Protein AF-A0A2U1VV84-F1 (afdb_monomer)

Structure (mmCIF, N/CA/C/O backbone):
data_AF-A0A2U1VV84-F1
#
_entry.id   AF-A0A2U1VV84-F1
#
loop_
_atom_site.group_PDB
_atom_site.id
_atom_site.type_symbol
_atom_site.label_atom_id
_atom_site.label_alt_id
_atom_site.label_comp_id
_atom_site.label_asym_id
_atom_si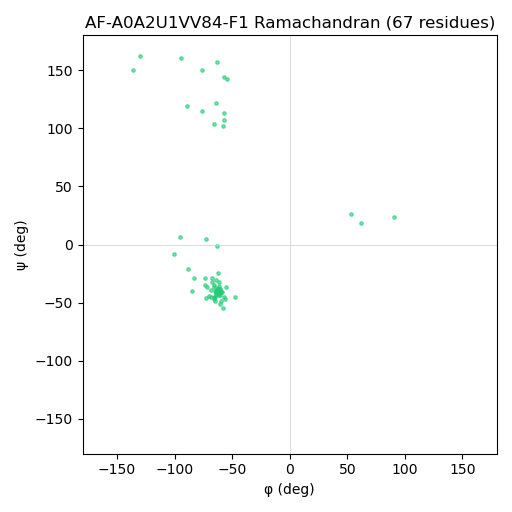te.label_entity_id
_atom_site.label_seq_id
_atom_site.pdbx_PDB_ins_code
_atom_site.Cartn_x
_atom_site.Cartn_y
_atom_site.Cartn_z
_atom_site.occupancy
_atom_site.B_iso_or_equiv
_atom_site.auth_seq_id
_atom_site.auth_comp_id
_atom_site.auth_asym_id
_atom_site.auth_atom_id
_atom_site.pdbx_PDB_model_num
ATOM 1 N N . MET A 1 1 ? -6.252 5.273 -28.664 1.00 36.84 1 MET A N 1
ATOM 2 C CA . MET A 1 1 ? -5.045 4.590 -28.149 1.00 36.84 1 MET A CA 1
ATOM 3 C C . MET A 1 1 ? -4.534 5.377 -26.950 1.00 36.84 1 MET A C 1
ATOM 5 O O .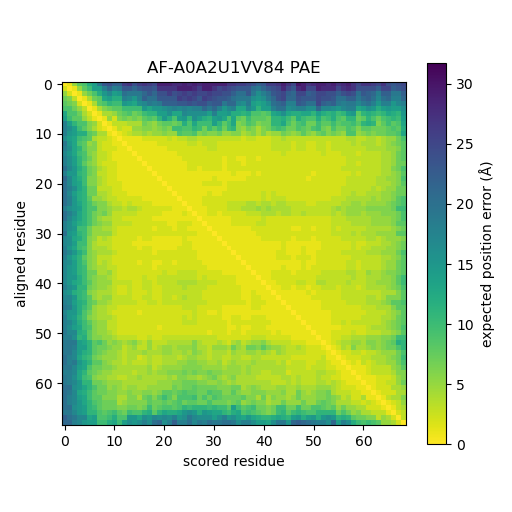 MET A 1 1 ? -3.878 6.395 -27.133 1.00 36.84 1 MET A O 1
ATOM 9 N N . SER A 1 2 ? -4.925 4.999 -25.734 1.00 40.72 2 SER A N 1
ATOM 10 C CA . SER A 1 2 ? -4.539 5.744 -24.531 1.00 40.72 2 SER A CA 1
ATOM 11 C C . SER A 1 2 ? -3.083 5.437 -24.192 1.00 40.72 2 SER A C 1
ATOM 13 O O . SER A 1 2 ? -2.748 4.297 -23.884 1.00 40.72 2 SER A O 1
ATOM 15 N N . LYS A 1 3 ? -2.212 6.450 -24.277 1.00 45.94 3 LYS A N 1
ATOM 16 C CA . LYS A 1 3 ? -0.848 6.399 -23.739 1.00 45.94 3 LYS A CA 1
ATOM 17 C C . LYS A 1 3 ? -0.954 6.074 -22.251 1.00 45.94 3 LYS A C 1
ATOM 19 O O . LYS A 1 3 ? -1.378 6.936 -21.481 1.00 45.94 3 LYS A O 1
ATOM 24 N N . ALA A 1 4 ? -0.603 4.851 -21.858 1.00 50.03 4 ALA A N 1
ATOM 25 C CA . ALA A 1 4 ? -0.446 4.495 -20.457 1.00 50.03 4 ALA A CA 1
ATOM 26 C C . ALA A 1 4 ? 0.613 5.435 -19.866 1.00 50.03 4 ALA A C 1
ATOM 28 O O . ALA A 1 4 ? 1.802 5.305 -20.151 1.00 50.03 4 ALA A O 1
ATOM 29 N N . HIS A 1 5 ? 0.171 6.452 -19.126 1.00 52.91 5 HIS A N 1
ATOM 30 C CA . HIS A 1 5 ? 1.069 7.289 -18.347 1.00 52.91 5 HIS A CA 1
ATOM 31 C C . HIS A 1 5 ? 1.662 6.386 -17.275 1.00 52.91 5 HIS A C 1
ATOM 33 O O . HIS A 1 5 ? 0.982 6.015 -16.320 1.00 52.91 5 HIS A O 1
ATOM 39 N N . ALA A 1 6 ? 2.914 5.978 -17.470 1.00 60.59 6 ALA A N 1
ATOM 40 C CA . ALA A 1 6 ? 3.662 5.289 -16.440 1.00 60.59 6 ALA A CA 1
ATOM 41 C C . ALA A 1 6 ? 3.696 6.201 -15.208 1.00 60.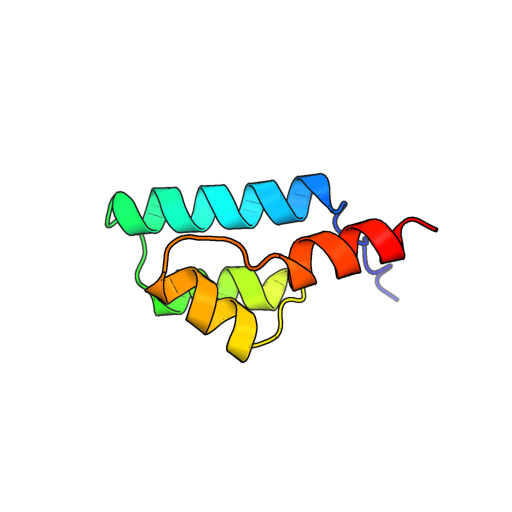59 6 ALA A C 1
ATOM 43 O O . ALA A 1 6 ? 4.263 7.293 -15.249 1.00 60.59 6 ALA A O 1
ATOM 44 N N . ILE A 1 7 ? 3.036 5.777 -14.130 1.00 64.50 7 ILE A N 1
ATOM 45 C CA . ILE A 1 7 ? 3.064 6.497 -12.860 1.00 64.50 7 ILE A CA 1
ATOM 46 C C . ILE A 1 7 ? 4.518 6.467 -12.367 1.00 64.50 7 ILE A C 1
ATOM 48 O O . ILE A 1 7 ? 5.063 5.366 -12.205 1.00 64.50 7 ILE A O 1
ATOM 52 N N . PRO A 1 8 ? 5.159 7.628 -12.132 1.00 74.00 8 PRO A N 1
ATOM 53 C CA . PRO A 1 8 ? 6.520 7.674 -11.613 1.00 74.00 8 PRO A CA 1
ATOM 54 C C . PRO A 1 8 ? 6.643 6.866 -10.317 1.00 74.00 8 PRO A C 1
ATOM 56 O O . PRO A 1 8 ? 5.742 6.882 -9.481 1.00 74.00 8 PRO A O 1
ATOM 59 N N . TRP A 1 9 ? 7.767 6.175 -10.113 1.00 71.75 9 TRP A N 1
ATOM 60 C CA . TRP A 1 9 ? 7.981 5.331 -8.926 1.00 71.75 9 TRP A CA 1
ATOM 61 C C . TRP A 1 9 ? 7.790 6.095 -7.599 1.00 71.75 9 TRP A C 1
ATOM 63 O O . TRP A 1 9 ? 7.223 5.557 -6.651 1.00 71.75 9 TRP A O 1
ATOM 73 N N . THR A 1 10 ? 8.193 7.371 -7.545 1.00 73.12 10 THR A N 1
ATOM 74 C CA . THR A 1 10 ? 7.958 8.268 -6.401 1.00 73.12 10 THR A CA 1
ATOM 75 C C . THR A 1 10 ? 6.469 8.451 -6.131 1.00 73.12 10 THR A C 1
ATOM 77 O O . THR A 1 10 ? 6.035 8.359 -4.985 1.00 73.12 10 THR A O 1
ATOM 80 N N . SER A 1 11 ? 5.677 8.638 -7.188 1.00 82.94 11 SER A N 1
ATOM 81 C CA . SER A 1 11 ? 4.221 8.731 -7.106 1.00 82.94 11 SER A CA 1
ATOM 82 C C . SER A 1 11 ? 3.597 7.413 -6.647 1.00 82.94 11 SER A C 1
ATOM 84 O O . SER A 1 11 ? 2.652 7.440 -5.868 1.00 82.94 11 SER A O 1
ATOM 86 N N . LYS A 1 12 ? 4.150 6.257 -7.036 1.00 87.25 12 LYS A N 1
ATOM 87 C CA . LYS A 1 12 ? 3.675 4.954 -6.545 1.00 87.25 12 LYS A CA 1
ATOM 88 C C . LYS A 1 12 ? 3.905 4.771 -5.042 1.00 87.25 12 LYS A C 1
ATOM 90 O O . LYS A 1 12 ? 2.986 4.364 -4.339 1.00 87.25 12 LYS A O 1
ATOM 95 N N . ILE A 1 13 ? 5.088 5.124 -4.528 1.00 88.50 13 ILE A N 1
ATOM 96 C CA . ILE A 1 13 ? 5.368 5.085 -3.078 1.00 88.50 13 ILE A CA 1
ATOM 97 C C . ILE A 1 13 ? 4.427 6.021 -2.319 1.00 88.50 13 ILE A C 1
ATOM 99 O O . ILE A 1 13 ? 3.932 5.665 -1.253 1.00 88.50 13 ILE A O 1
ATOM 103 N N . GLN A 1 14 ? 4.164 7.208 -2.867 1.00 90.25 14 GLN A N 1
ATOM 104 C CA . GLN A 1 14 ? 3.250 8.163 -2.251 1.00 90.25 14 GLN A CA 1
ATOM 105 C C . GLN A 1 14 ? 1.812 7.630 -2.194 1.00 90.25 14 GLN A C 1
ATOM 107 O O . GLN A 1 14 ? 1.165 7.782 -1.164 1.00 90.25 14 GLN A O 1
ATOM 112 N N . VAL A 1 15 ? 1.344 6.941 -3.242 1.00 91.31 15 VAL A N 1
ATOM 113 C CA . VAL A 1 15 ? 0.037 6.260 -3.234 1.00 91.31 15 VAL A CA 1
ATOM 114 C C . VAL A 1 15 ? -0.019 5.156 -2.177 1.00 91.31 15 VAL A C 1
ATOM 116 O O . VAL A 1 15 ? -1.038 5.034 -1.501 1.00 91.31 15 VAL A O 1
ATOM 119 N N . ILE A 1 16 ? 1.057 4.376 -1.997 1.00 92.81 16 ILE A N 1
ATOM 120 C CA . ILE A 1 16 ? 1.104 3.354 -0.939 1.00 92.81 16 ILE A CA 1
ATOM 121 C C . ILE A 1 16 ? 0.953 4.005 0.439 1.00 92.81 16 ILE A C 1
ATOM 123 O O . ILE A 1 16 ? 0.100 3.588 1.217 1.00 92.81 16 ILE A O 1
ATOM 127 N N . LYS A 1 17 ? 1.755 5.037 0.725 1.00 93.00 17 LYS A N 1
ATOM 128 C CA . LYS A 1 17 ? 1.724 5.741 2.014 1.00 93.00 17 LYS A CA 1
ATOM 129 C C . LYS A 1 17 ? 0.352 6.347 2.299 1.00 93.00 17 LYS A C 1
ATOM 131 O O . LYS A 1 17 ? -0.211 6.079 3.346 1.00 93.00 17 LYS A O 1
ATOM 136 N N . ASP A 1 18 ? -0.222 7.063 1.335 1.00 94.75 18 ASP A N 1
ATOM 137 C CA . ASP A 1 18 ? -1.559 7.650 1.475 1.00 94.75 18 ASP A CA 1
ATOM 138 C C . ASP A 1 18 ? -2.648 6.585 1.710 1.00 94.75 18 ASP A C 1
ATOM 140 O O . ASP A 1 18 ? -3.550 6.780 2.524 1.00 94.75 18 ASP A O 1
ATOM 144 N N . ALA A 1 19 ? -2.569 5.434 1.034 1.00 95.19 19 ALA A N 1
ATOM 145 C CA . ALA A 1 19 ? -3.508 4.340 1.266 1.00 95.19 19 ALA A CA 1
ATOM 146 C C . ALA A 1 19 ? -3.378 3.755 2.683 1.00 95.19 19 ALA A C 1
ATOM 148 O O . ALA A 1 19 ? -4.398 3.469 3.311 1.00 95.19 19 ALA A O 1
ATOM 149 N N . LEU A 1 20 ? -2.154 3.604 3.192 1.00 95.38 20 LEU A N 1
ATOM 150 C CA . LEU A 1 20 ? -1.905 3.127 4.553 1.00 95.38 20 LEU A CA 1
ATOM 151 C C . LEU A 1 20 ? -2.356 4.149 5.604 1.00 95.38 20 LEU A C 1
ATOM 153 O O . LEU A 1 20 ? -3.105 3.777 6.500 1.00 95.38 20 LEU A O 1
ATOM 157 N N . ASP A 1 21 ? -2.039 5.433 5.433 1.00 95.81 21 ASP A N 1
ATOM 158 C CA . ASP A 1 21 ? -2.475 6.506 6.338 1.00 95.81 21 ASP A CA 1
ATOM 159 C C . ASP A 1 21 ? -4.013 6.581 6.422 1.00 95.81 21 ASP A C 1
ATOM 161 O O . ASP A 1 21 ? -4.602 6.741 7.494 1.00 95.81 21 ASP A O 1
ATOM 165 N N . GLN A 1 22 ? -4.708 6.430 5.286 1.00 96.25 22 GLN A N 1
ATOM 166 C CA . GLN A 1 22 ? -6.174 6.382 5.261 1.00 96.25 22 GLN A CA 1
ATOM 167 C C . GLN A 1 22 ? -6.735 5.121 5.930 1.00 96.25 22 GLN A C 1
ATOM 169 O O . GLN A 1 22 ? -7.832 5.172 6.493 1.00 96.25 22 GLN A O 1
ATOM 174 N N . PHE A 1 23 ? -6.022 3.998 5.856 1.00 95.44 23 PHE A N 1
ATOM 175 C CA . PHE A 1 23 ? -6.415 2.755 6.511 1.00 95.44 23 PHE A CA 1
ATOM 176 C C . PHE A 1 23 ? -6.216 2.829 8.027 1.00 95.44 23 PHE A C 1
ATOM 178 O O . PHE A 1 23 ? -7.153 2.531 8.765 1.00 95.44 23 PHE A O 1
ATOM 185 N N . GLU A 1 24 ? -5.065 3.320 8.491 1.00 94.00 24 GLU A N 1
ATOM 186 C CA . GLU A 1 24 ? -4.791 3.581 9.911 1.00 94.00 24 GLU A CA 1
ATOM 187 C C . GLU A 1 24 ? -5.774 4.602 10.496 1.00 94.00 24 GLU A C 1
ATOM 189 O O . GLU A 1 24 ? -6.290 4.427 11.598 1.00 94.00 24 GLU A O 1
ATOM 194 N N . GLY A 1 25 ? -6.131 5.625 9.714 1.00 96.12 25 GLY A N 1
ATOM 195 C CA . GLY A 1 25 ? -7.179 6.585 10.060 1.00 96.12 25 GLY A CA 1
ATOM 196 C C . GLY A 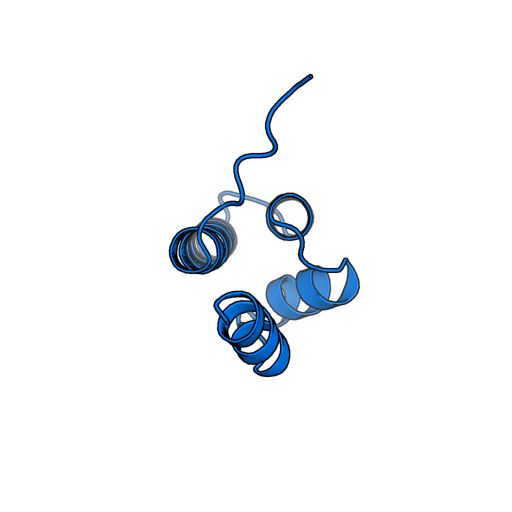1 25 ? -8.611 6.041 9.971 1.00 96.12 25 GLY A C 1
ATOM 197 O O . GLY A 1 25 ? -9.552 6.822 10.115 1.00 96.12 25 GLY A O 1
ATOM 198 N N . ASN A 1 26 ? -8.799 4.744 9.687 1.00 95.62 26 ASN A N 1
ATOM 199 C CA . ASN A 1 26 ? -10.090 4.062 9.526 1.00 95.62 26 ASN A CA 1
ATOM 200 C C . ASN A 1 26 ? -11.032 4.747 8.506 1.00 95.62 26 ASN A C 1
ATOM 202 O O . ASN A 1 26 ? -12.257 4.636 8.589 1.00 95.62 26 ASN A O 1
ATOM 206 N N . ARG A 1 27 ? -10.457 5.475 7.537 1.00 97.38 27 ARG A N 1
ATOM 207 C CA . ARG A 1 27 ? -11.177 6.172 6.456 1.00 97.38 27 ARG A CA 1
ATOM 208 C C . ARG A 1 27 ? -11.499 5.241 5.297 1.00 97.38 27 ARG A C 1
ATOM 210 O O . ARG A 1 27 ? -12.485 5.451 4.596 1.00 97.38 27 ARG A O 1
ATOM 217 N N . ILE A 1 28 ? -10.664 4.226 5.092 1.00 96.88 28 ILE A N 1
ATOM 218 C CA . ILE A 1 28 ? -10.864 3.179 4.092 1.00 96.88 28 ILE A CA 1
ATOM 219 C C . ILE A 1 28 ? -10.695 1.798 4.724 1.00 96.88 28 ILE A C 1
ATOM 221 O O . ILE A 1 28 ? -10.131 1.648 5.803 1.00 96.88 28 ILE A O 1
ATOM 225 N N . ARG A 1 29 ? -11.202 0.767 4.050 1.00 96.44 29 ARG A N 1
ATOM 226 C CA . ARG A 1 29 ? -11.078 -0.638 4.456 1.00 96.44 29 ARG A CA 1
ATOM 227 C C . ARG A 1 29 ? -9.881 -1.309 3.781 1.00 96.44 29 ARG A C 1
ATOM 229 O O . ARG A 1 29 ? -9.461 -0.894 2.704 1.00 96.44 29 ARG A O 1
ATOM 236 N N . ARG A 1 30 ? -9.420 -2.428 4.349 1.00 94.75 30 ARG A N 1
ATOM 237 C CA . ARG A 1 30 ? -8.316 -3.257 3.821 1.00 94.75 30 ARG A CA 1
ATOM 238 C C . ARG A 1 30 ? -8.446 -3.558 2.321 1.00 94.75 30 ARG A C 1
ATOM 240 O O . ARG A 1 30 ? -7.495 -3.392 1.568 1.00 94.75 30 ARG A O 1
ATOM 247 N N . TRP A 1 31 ? -9.637 -3.940 1.857 1.00 96.19 31 TRP A N 1
ATOM 248 C CA . TRP A 1 31 ? -9.866 -4.234 0.436 1.00 96.19 31 TRP A CA 1
ATOM 249 C C . TRP A 1 31 ? -9.674 -3.005 -0.474 1.00 96.19 31 TRP A C 1
ATOM 251 O O . TRP A 1 31 ? -9.248 -3.144 -1.618 1.00 96.19 31 TRP A O 1
ATOM 261 N N . GLN A 1 32 ? -9.940 -1.793 0.029 1.00 96.12 32 GLN A N 1
ATOM 262 C CA . GLN A 1 32 ? -9.723 -0.548 -0.714 1.00 96.12 32 GLN A CA 1
ATOM 263 C C . GLN A 1 32 ? -8.234 -0.213 -0.816 1.00 96.12 32 GLN A C 1
ATOM 265 O O . GLN A 1 32 ? -7.810 0.286 -1.857 1.00 96.12 32 GLN A O 1
ATOM 270 N N . VAL A 1 33 ? -7.443 -0.527 0.218 1.00 95.88 33 VAL A N 1
ATOM 271 C CA . VAL A 1 33 ? -5.973 -0.457 0.158 1.00 95.88 33 VAL A CA 1
ATOM 272 C C . VAL A 1 33 ? -5.479 -1.359 -0.968 1.00 9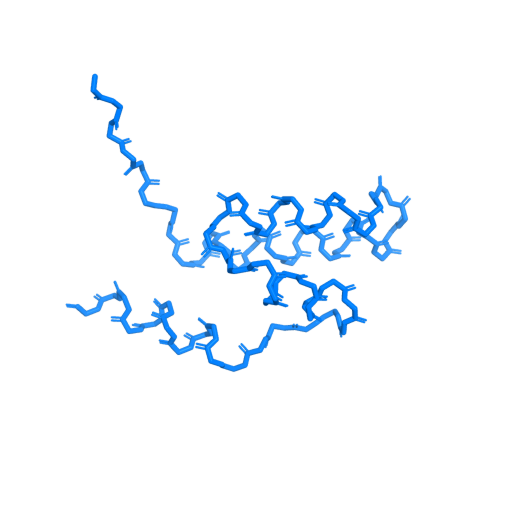5.88 33 VAL A C 1
ATOM 274 O O . VAL A 1 33 ? -4.848 -0.876 -1.902 1.00 95.88 33 VAL A O 1
ATOM 277 N N . ILE A 1 34 ? -5.862 -2.638 -0.950 1.00 95.88 34 ILE A N 1
ATOM 278 C CA . ILE A 1 34 ? -5.435 -3.627 -1.951 1.00 95.88 34 ILE A CA 1
ATOM 279 C C . ILE A 1 34 ? -5.792 -3.177 -3.370 1.00 95.88 34 ILE A C 1
ATOM 281 O O . ILE A 1 34 ? -4.929 -3.180 -4.244 1.00 95.88 34 ILE A O 1
ATOM 285 N N . ASN A 1 35 ? -7.021 -2.707 -3.599 1.00 95.62 35 ASN A N 1
ATOM 286 C CA . ASN A 1 35 ? -7.426 -2.209 -4.915 1.00 95.62 35 ASN A CA 1
ATOM 287 C C . ASN A 1 35 ? -6.571 -1.025 -5.389 1.00 95.62 35 ASN A C 1
ATOM 289 O O . ASN A 1 35 ? -6.192 -0.978 -6.560 1.00 95.62 35 ASN A O 1
ATOM 293 N N . ARG A 1 36 ? -6.236 -0.079 -4.501 1.00 94.44 36 ARG A N 1
ATOM 294 C CA . ARG A 1 36 ? -5.346 1.041 -4.850 1.00 94.44 36 ARG A CA 1
ATOM 295 C C . ARG A 1 36 ? -3.945 0.551 -5.204 1.00 94.44 36 ARG A C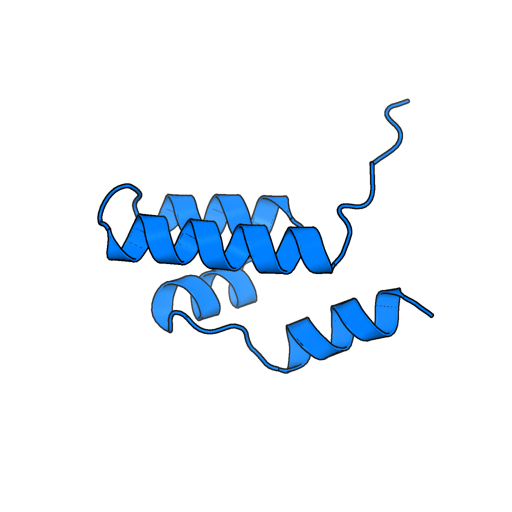 1
ATOM 297 O O . ARG A 1 36 ? -3.380 1.011 -6.192 1.00 94.44 36 ARG A O 1
ATOM 304 N N . LEU A 1 37 ? -3.410 -0.406 -4.454 1.00 93.88 37 LEU A N 1
ATOM 305 C CA . LEU A 1 37 ? -2.086 -0.978 -4.698 1.00 93.88 37 LEU A CA 1
ATOM 306 C C . LEU A 1 37 ? -2.019 -1.745 -6.027 1.00 93.88 37 LEU A C 1
ATOM 308 O O . LEU A 1 37 ? -1.114 -1.526 -6.831 1.00 93.88 37 LEU A O 1
ATOM 312 N N . VAL A 1 38 ? -3.022 -2.568 -6.321 1.00 94.00 38 VAL A N 1
ATOM 313 C CA . VAL A 1 38 ? -3.122 -3.264 -7.611 1.00 94.00 38 VAL A CA 1
ATOM 314 C C . VAL A 1 38 ? -3.257 -2.261 -8.764 1.00 94.00 38 VAL A C 1
ATOM 316 O O . VAL 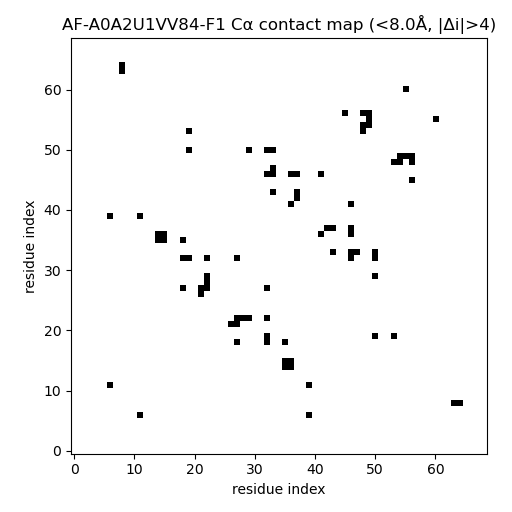A 1 38 ? -2.625 -2.431 -9.804 1.00 94.00 38 VAL A O 1
ATOM 319 N N . SER A 1 39 ? -3.990 -1.154 -8.573 1.00 91.31 39 SER A N 1
ATOM 320 C CA . SER A 1 39 ? -4.172 -0.130 -9.617 1.00 91.31 39 SER A CA 1
ATOM 321 C C . SER A 1 39 ? -2.875 0.567 -10.058 1.00 91.31 39 SER A C 1
ATOM 323 O O . SER A 1 39 ? -2.785 1.035 -11.192 1.00 91.31 39 SER A O 1
ATOM 325 N N . ILE A 1 40 ? -1.852 0.603 -9.196 1.00 89.38 40 ILE A N 1
ATOM 326 C CA . ILE A 1 40 ? -0.525 1.164 -9.511 1.00 89.38 40 ILE A CA 1
ATOM 327 C C . ILE A 1 40 ? 0.482 0.095 -9.982 1.00 89.38 40 ILE A C 1
ATOM 329 O O . ILE A 1 40 ? 1.663 0.395 -10.209 1.00 89.38 40 ILE A O 1
ATOM 333 N N . GLY A 1 41 ? 0.009 -1.140 -10.175 1.00 88.88 41 GLY A N 1
ATOM 334 C CA . GLY A 1 41 ? 0.759 -2.253 -10.748 1.00 88.88 41 GLY A CA 1
ATOM 335 C C . GLY A 1 41 ? 1.506 -3.120 -9.737 1.00 88.88 41 GLY A C 1
ATOM 336 O O . GLY A 1 41 ? 2.494 -3.736 -10.126 1.00 88.88 41 GLY A O 1
ATOM 337 N N . LEU A 1 42 ? 1.093 -3.153 -8.464 1.00 90.12 42 LEU A N 1
ATOM 338 C CA . LEU A 1 42 ? 1.554 -4.203 -7.549 1.00 90.12 42 LEU A CA 1
ATOM 339 C C . LEU A 1 42 ? 0.825 -5.512 -7.848 1.00 90.12 42 LEU A C 1
ATOM 341 O O . LEU A 1 42 ? -0.338 -5.508 -8.260 1.00 90.12 42 LEU A O 1
ATOM 345 N N . SER A 1 43 ? 1.500 -6.630 -7.584 1.00 92.06 43 SER A N 1
ATOM 346 C CA . SER A 1 43 ? 0.839 -7.930 -7.549 1.00 92.06 43 SER A CA 1
ATOM 347 C C . SER A 1 43 ? -0.198 -7.973 -6.419 1.00 92.06 43 SER A C 1
ATOM 349 O O . SER A 1 43 ? -0.120 -7.221 -5.441 1.00 92.06 43 SER A O 1
ATOM 351 N N . ALA A 1 44 ? -1.187 -8.860 -6.542 1.00 92.12 44 ALA A N 1
ATOM 352 C CA . ALA A 1 44 ? -2.168 -9.063 -5.481 1.00 92.12 44 ALA A CA 1
ATOM 353 C C . ALA A 1 44 ? -1.501 -9.552 -4.183 1.00 92.12 44 ALA A C 1
ATOM 355 O O . ALA A 1 44 ? -1.910 -9.142 -3.098 1.00 92.12 44 ALA A O 1
ATOM 356 N N . ASP A 1 45 ? -0.459 -10.377 -4.287 1.00 93.19 45 ASP A N 1
ATOM 357 C CA . ASP A 1 45 ? 0.281 -10.897 -3.135 1.00 93.19 45 ASP A CA 1
ATOM 358 C C . ASP A 1 45 ? 1.019 -9.774 -2.399 1.00 93.19 45 ASP A C 1
ATOM 360 O O . ASP A 1 45 ? 0.870 -9.616 -1.187 1.00 93.19 45 ASP A O 1
ATOM 364 N N . ASP A 1 46 ? 1.719 -8.913 -3.140 1.00 92.81 46 ASP A N 1
ATOM 365 C CA . ASP A 1 46 ? 2.389 -7.735 -2.587 1.00 92.81 46 ASP A CA 1
ATOM 366 C C . ASP A 1 46 ? 1.409 -6.761 -1.938 1.00 92.81 46 ASP A C 1
ATOM 368 O O . ASP A 1 46 ? 1.659 -6.239 -0.851 1.00 92.81 46 ASP A O 1
ATOM 372 N N . ALA A 1 47 ? 0.272 -6.525 -2.593 1.00 94.50 47 ALA A N 1
ATOM 373 C CA . ALA A 1 47 ? -0.771 -5.660 -2.070 1.00 94.50 47 ALA A CA 1
ATOM 374 C C . ALA A 1 47 ? -1.366 -6.204 -0.761 1.00 94.50 47 ALA A C 1
ATOM 376 O O . ALA A 1 47 ? -1.626 -5.422 0.154 1.00 94.50 47 ALA A O 1
ATOM 377 N N . ASN A 1 48 ? -1.555 -7.524 -0.652 1.00 94.56 48 ASN A N 1
ATOM 378 C CA . ASN A 1 48 ? -1.993 -8.163 0.588 1.00 94.56 48 ASN A CA 1
ATOM 379 C C . ASN A 1 48 ? -0.946 -8.005 1.695 1.00 94.56 48 ASN A C 1
ATOM 381 O O . ASN A 1 48 ? -1.295 -7.544 2.778 1.00 94.56 48 ASN A O 1
ATOM 385 N N . MET A 1 49 ? 0.327 -8.301 1.410 1.00 94.25 49 MET A N 1
ATOM 386 C CA . MET A 1 49 ? 1.407 -8.153 2.392 1.00 94.25 49 MET A CA 1
ATOM 387 C C . MET A 1 49 ? 1.504 -6.720 2.923 1.00 94.25 49 MET A C 1
ATOM 389 O O . MET A 1 49 ? 1.586 -6.514 4.131 1.00 94.25 49 MET A O 1
ATOM 393 N N . ILE A 1 50 ? 1.441 -5.719 2.041 1.00 93.81 50 ILE A N 1
ATOM 394 C CA . ILE A 1 50 ? 1.472 -4.309 2.450 1.00 93.81 50 ILE A CA 1
ATOM 395 C C . ILE A 1 50 ? 0.247 -3.956 3.297 1.00 93.81 50 ILE A C 1
ATOM 397 O O . ILE A 1 50 ? 0.386 -3.264 4.302 1.00 93.81 50 ILE A O 1
ATOM 401 N N . ALA A 1 51 ? -0.944 -4.418 2.910 1.00 93.44 51 ALA A N 1
ATOM 402 C CA . ALA A 1 51 ? -2.171 -4.126 3.646 1.00 93.44 51 ALA A CA 1
ATOM 403 C C . ALA A 1 51 ? -2.209 -4.784 5.039 1.00 93.44 51 ALA A C 1
ATOM 405 O O . ALA A 1 51 ? -2.839 -4.231 5.938 1.00 93.44 51 ALA A O 1
ATOM 406 N N . ASP A 1 52 ? -1.541 -5.927 5.223 1.00 92.50 52 ASP A N 1
ATOM 407 C CA . ASP A 1 52 ? -1.470 -6.638 6.507 1.00 92.50 52 ASP A CA 1
ATOM 408 C C . ASP A 1 52 ? -0.353 -6.117 7.417 1.00 92.50 52 ASP A C 1
ATOM 410 O O . ASP A 1 52 ? -0.543 -5.996 8.626 1.00 92.50 52 ASP A O 1
ATOM 414 N N . HIS A 1 53 ? 0.810 -5.798 6.846 1.00 89.69 53 HIS A N 1
ATOM 415 C CA . HIS A 1 53 ? 2.002 -5.421 7.609 1.00 89.69 53 HIS A CA 1
ATOM 416 C C . HIS A 1 53 ? 2.258 -3.911 7.669 1.00 89.69 53 HIS A C 1
ATOM 418 O O . HIS A 1 53 ? 3.184 -3.490 8.362 1.00 89.69 53 HIS A O 1
ATOM 424 N N . GLY A 1 54 ? 1.518 -3.098 6.910 1.00 88.19 54 GLY A N 1
ATOM 425 C CA . GLY A 1 54 ? 1.691 -1.641 6.865 1.00 88.19 54 GLY A CA 1
ATOM 426 C C . GLY A 1 54 ? 3.065 -1.187 6.356 1.00 88.19 54 GLY A C 1
ATOM 427 O O . GLY A 1 54 ? 3.487 -0.061 6.600 1.00 88.19 54 GLY A O 1
ATOM 428 N N . SER A 1 55 ? 3.805 -2.061 5.672 1.00 87.44 55 SER A N 1
ATOM 429 C CA . SER A 1 55 ? 5.185 -1.812 5.249 1.00 87.44 55 SER A CA 1
ATOM 430 C C . SER A 1 55 ? 5.407 -2.271 3.816 1.00 87.44 55 SER A C 1
ATOM 432 O O . SER A 1 55 ? 4.747 -3.188 3.340 1.00 87.44 55 SER A O 1
ATOM 434 N N . ILE A 1 56 ? 6.324 -1.601 3.111 1.00 87.12 56 ILE A N 1
ATOM 435 C CA . ILE A 1 56 ? 6.656 -1.899 1.713 1.00 87.12 56 ILE A CA 1
ATOM 436 C C . ILE A 1 56 ? 7.775 -2.950 1.683 1.00 87.12 56 ILE A C 1
ATOM 438 O O . ILE A 1 56 ? 8.874 -2.655 2.164 1.00 87.12 56 ILE A O 1
ATOM 442 N N . PRO A 1 57 ? 7.546 -4.138 1.096 1.00 86.44 57 PRO A N 1
ATOM 443 C CA . PRO A 1 57 ? 8.583 -5.148 0.941 1.00 86.44 57 PRO A CA 1
ATOM 444 C C . PRO A 1 57 ? 9.823 -4.653 0.164 1.00 86.44 57 PRO A C 1
ATOM 446 O O . PRO A 1 57 ? 9.684 -3.908 -0.815 1.00 86.44 57 PRO A O 1
ATOM 449 N N . PRO A 1 58 ? 11.046 -5.092 0.529 1.00 85.88 58 PRO A N 1
ATOM 450 C CA . PRO A 1 58 ? 12.282 -4.640 -0.117 1.00 85.88 58 PRO A CA 1
ATOM 451 C C . PRO A 1 58 ? 12.384 -4.970 -1.612 1.00 85.88 58 PRO A C 1
ATOM 453 O O . PRO A 1 58 ? 12.989 -4.206 -2.365 1.00 85.88 58 PRO A O 1
ATOM 456 N N . HIS A 1 59 ? 11.805 -6.088 -2.064 1.00 84.56 59 HIS A N 1
ATOM 457 C CA . HIS A 1 59 ? 11.854 -6.484 -3.476 1.00 84.56 59 HIS A CA 1
ATOM 458 C C . HIS A 1 59 ? 11.083 -5.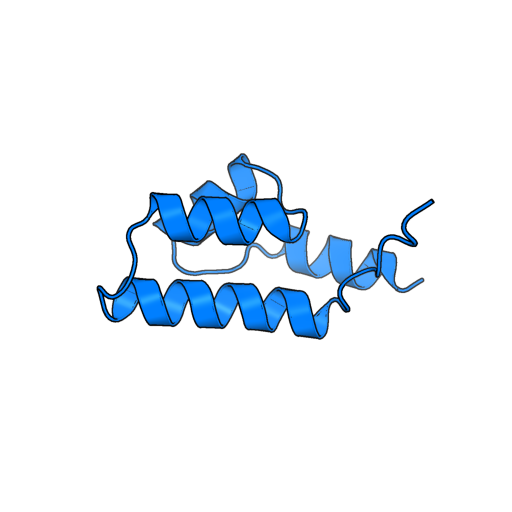511 -4.373 1.00 84.56 59 HIS A C 1
ATOM 460 O O . HIS A 1 59 ? 11.589 -5.149 -5.428 1.00 84.56 59 HIS A O 1
ATOM 466 N N . ILE A 1 60 ? 9.955 -4.964 -3.907 1.00 84.00 60 ILE A N 1
ATOM 467 C CA . ILE A 1 60 ? 9.175 -3.952 -4.644 1.00 84.00 60 ILE A CA 1
ATOM 468 C C . ILE A 1 60 ? 9.990 -2.672 -4.851 1.00 84.00 60 ILE A C 1
ATOM 470 O O . ILE A 1 60 ? 9.978 -2.071 -5.928 1.00 84.00 60 ILE A O 1
ATOM 474 N N . LEU A 1 61 ? 10.732 -2.254 -3.820 1.00 82.00 61 LEU A N 1
ATOM 475 C CA . LEU A 1 61 ? 11.622 -1.096 -3.913 1.00 82.00 61 LEU A CA 1
ATOM 476 C C . LEU A 1 61 ? 12.742 -1.336 -4.934 1.00 82.00 61 LEU A C 1
ATOM 478 O O . LEU A 1 61 ? 13.099 -0.419 -5.677 1.00 82.00 61 LEU A O 1
ATOM 482 N N . ASN A 1 62 ? 13.273 -2.559 -4.997 1.00 82.12 62 ASN A N 1
ATOM 483 C CA . ASN A 1 62 ? 14.305 -2.936 -5.960 1.00 82.12 62 ASN A CA 1
ATOM 484 C C . ASN A 1 62 ? 13.765 -2.997 -7.394 1.00 82.12 62 ASN A C 1
ATOM 486 O O . ASN A 1 62 ? 14.397 -2.428 -8.284 1.00 82.12 62 ASN A O 1
ATOM 490 N N . ASP A 1 63 ? 12.592 -3.591 -7.612 1.00 80.50 63 ASP A N 1
ATOM 491 C CA . ASP A 1 63 ? 11.974 -3.724 -8.935 1.00 80.50 63 ASP A CA 1
ATOM 492 C C . ASP A 1 63 ? 11.667 -2.358 -9.554 1.00 80.50 63 ASP A C 1
ATOM 494 O O . ASP A 1 63 ? 11.981 -2.091 -10.716 1.00 80.50 63 ASP A O 1
ATOM 498 N N . TRP A 1 64 ? 11.122 -1.429 -8.767 1.00 77.50 64 TRP A N 1
ATOM 499 C CA . TRP A 1 64 ? 10.817 -0.084 -9.260 1.00 77.50 64 TRP A CA 1
ATOM 500 C C . TRP A 1 64 ? 12.054 0.787 -9.451 1.00 77.50 64 TRP A C 1
ATOM 502 O O . TRP A 1 64 ? 12.063 1.666 -10.314 1.00 77.50 64 TRP A O 1
ATOM 512 N N . ARG A 1 65 ? 13.112 0.547 -8.671 1.00 72.94 65 AR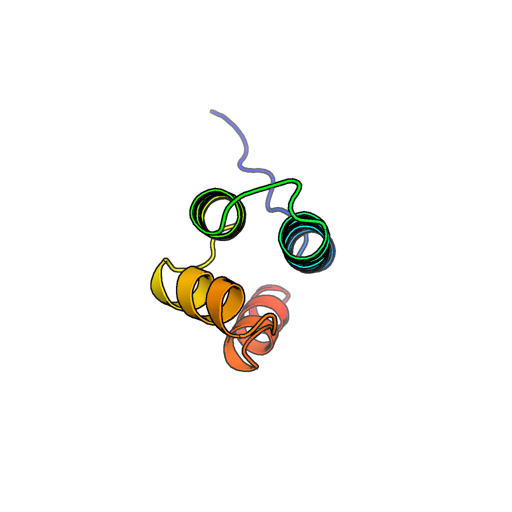G A N 1
ATOM 513 C CA . ARG A 1 65 ? 14.409 1.194 -8.882 1.00 72.94 65 ARG A CA 1
ATOM 514 C C . ARG A 1 65 ? 15.106 0.648 -10.128 1.00 72.94 65 ARG A C 1
ATOM 516 O O . ARG A 1 65 ? 15.750 1.423 -10.833 1.00 72.94 65 ARG A O 1
ATOM 523 N N . ALA A 1 66 ? 14.979 -0.650 -10.402 1.00 72.06 66 ALA A N 1
ATOM 524 C CA . ALA A 1 66 ? 15.524 -1.298 -11.590 1.00 72.06 66 ALA A CA 1
ATOM 525 C C . ALA A 1 66 ? 14.806 -0.843 -12.868 1.00 72.06 66 ALA A C 1
ATOM 527 O O . ALA A 1 66 ? 15.480 -0.544 -13.846 1.00 72.06 66 ALA A O 1
ATOM 528 N N . ALA A 1 67 ? 13.482 -0.656 -12.824 1.00 65.94 67 ALA A N 1
ATOM 529 C CA . ALA A 1 67 ? 12.667 -0.150 -13.937 1.00 65.94 67 ALA A CA 1
ATOM 530 C C . ALA A 1 67 ? 12.994 1.295 -14.388 1.00 65.94 67 ALA A C 1
ATOM 532 O O . ALA A 1 67 ? 12.362 1.818 -15.304 1.00 65.94 67 ALA A O 1
ATOM 533 N N . ARG A 1 68 ? 13.947 1.968 -13.727 1.00 62.12 68 ARG A N 1
ATOM 534 C CA . ARG A 1 68 ? 14.479 3.283 -14.116 1.00 62.12 68 ARG A CA 1
ATOM 535 C C . ARG A 1 68 ? 15.666 3.193 -15.090 1.00 62.12 68 ARG A C 1
ATOM 537 O O . ARG A 1 68 ? 15.983 4.210 -15.705 1.00 62.12 68 ARG A O 1
ATOM 544 N N . LYS A 1 69 ? 16.359 2.051 -15.151 1.00 52.41 69 LYS A N 1
ATOM 545 C CA . LYS A 1 69 ? 17.467 1.809 -16.090 1.00 52.41 69 LYS A CA 1
ATOM 546 C C . LYS A 1 69 ? 16.932 1.355 -17.439 1.00 52.41 69 LYS A C 1
ATOM 548 O O . LYS A 1 69 ? 17.570 1.742 -18.438 1.00 52.41 69 LYS A O 1
#

Mean predicted aligned error: 6.02 Å

Sequence (69 aa):
MSKAHAIPWTSKIQVIKDALDQFEGNRIRRWQVINRLVSIGLSADDANMIADHGSIPPHILNDWRAARK

Solvent-accessible surface area (backbone atoms only — not comparable to full-atom values): 4142 Å² total; per-residue (Å²): 134,84,80,79,75,77,74,52,63,69,58,49,54,49,51,54,50,53,39,46,54,34,39,76,66,66,75,46,52,66,70,56,36,29,53,55,37,38,74,74,69,43,52,71,66,57,20,47,50,28,62,74,67,75,47,83,60,70,65,61,58,47,54,54,57,55,75,72,115

pLDDT: mean 84.58, std 14.87, range [36.84, 97.38]

Secondary structure (DSSP, 8-state):
--------HHHHHHHHHHHHHHHHTTSS-HHHHHHHHHHTT--HHHHHHHHHHSS--HHHHHHHHHTT-

Foldseek 3Di:
DDDPPLQQPVNLVVQLLVLLVCVVVVVDDLVVQLVSNVVNPDDSVQSNCCSVVVDHDPVSVVVSVVVVD

Nearest PDB structures (foldseek):
  5zvv-assembly1_B  TM=5.527E-01  e=7.743E+00  Bacillus phage phi3T
  7q0n-assembly1_A  TM=5.803E-01  e=9.847E+00  Bacillaceae

Radius of gyration: 12.24 Å; Cα contacts (8 Å, |Δi|>4): 43; chains: 1; bounding box: 29×20×38 Å